Protein AF-A0AAF0LQH4-F1 (afdb_monomer_lite)

Secondary structure (DSSP, 8-state):
------PPP--S-S-----S------PPPP---HHHHHHTTT-EEEEEEEEEEPEEEEETTEEEEEEEEEEEEGGGTEEEEEEEET--HHHHHHHHHHHHHTTTTGGGGSGGGPEEEE-TTS-EEEEEEEEEEE-S-HHHHHHHHHHHH-TT-------------

Structure (mmCIF, N/CA/C/O backbone):
data_AF-A0AAF0LQH4-F1
#
_entry.id   AF-A0AAF0LQH4-F1
#
loop_
_atom_site.group_PDB
_atom_site.id
_atom_site.type_symbol
_atom_site.label_atom_id
_atom_site.label_alt_id
_atom_site.label_comp_id
_atom_site.label_asym_id
_atom_site.label_entity_id
_atom_site.label_seq_id
_atom_site.pdbx_PDB_ins_code
_atom_site.Cartn_x
_atom_site.Cartn_y
_atom_site.Cartn_z
_atom_site.occupancy
_atom_site.B_iso_or_equiv
_atom_site.auth_seq_id
_atom_site.auth_comp_id
_atom_site.auth_asym_id
_atom_site.auth_atom_id
_atom_site.pdbx_PDB_model_num
ATOM 1 N N . MET A 1 1 ? 37.153 11.270 23.216 1.00 34.12 1 MET A N 1
ATOM 2 C CA . MET A 1 1 ? 36.512 10.832 21.959 1.00 34.12 1 MET A CA 1
ATOM 3 C C . MET A 1 1 ? 35.257 10.056 22.322 1.00 34.12 1 MET A C 1
ATOM 5 O O . MET A 1 1 ? 35.359 8.925 22.770 1.00 34.12 1 MET A O 1
ATOM 9 N N . THR A 1 2 ? 34.092 10.689 22.233 1.00 30.06 2 THR A N 1
ATOM 10 C CA . THR A 1 2 ? 32.792 10.097 22.579 1.00 30.06 2 THR A CA 1
ATOM 11 C C . THR A 1 2 ? 31.851 10.341 21.407 1.00 30.06 2 THR A C 1
ATOM 13 O O . THR A 1 2 ? 31.286 11.422 21.251 1.00 30.06 2 THR A O 1
ATOM 16 N N . GLY A 1 3 ? 31.759 9.346 20.524 1.00 28.98 3 GLY A N 1
ATOM 17 C CA . GLY A 1 3 ? 30.859 9.361 19.378 1.00 28.98 3 GLY A CA 1
ATOM 18 C C . GLY A 1 3 ? 29.416 9.255 19.852 1.00 28.98 3 GLY A C 1
ATOM 19 O O . GLY A 1 3 ? 28.968 8.187 20.257 1.00 28.98 3 GLY A O 1
ATOM 20 N N . LYS A 1 4 ? 28.694 10.376 19.821 1.00 25.47 4 LYS A N 1
ATOM 21 C CA . LYS A 1 4 ? 27.242 10.416 19.999 1.00 25.47 4 LYS A CA 1
ATOM 22 C C . LYS A 1 4 ? 26.581 9.792 18.769 1.00 25.47 4 LYS A C 1
ATOM 24 O O . LYS A 1 4 ? 26.411 10.457 17.751 1.00 25.47 4 LYS A O 1
ATOM 29 N N . THR A 1 5 ? 26.193 8.527 18.856 1.00 30.77 5 THR A N 1
ATOM 30 C CA . THR A 1 5 ? 25.211 7.934 17.943 1.00 30.77 5 THR A CA 1
ATOM 31 C C . THR A 1 5 ? 23.825 8.431 18.342 1.00 30.77 5 THR A C 1
ATOM 33 O O . THR A 1 5 ? 23.190 7.881 19.239 1.00 30.77 5 THR A O 1
ATOM 36 N N . ASN A 1 6 ? 23.360 9.498 17.693 1.00 28.53 6 ASN A N 1
ATOM 37 C CA . ASN A 1 6 ? 21.961 9.914 17.758 1.00 28.53 6 ASN A CA 1
ATOM 38 C C . ASN A 1 6 ? 21.126 8.943 16.913 1.00 28.53 6 ASN A C 1
ATOM 40 O O . ASN A 1 6 ? 20.883 9.189 15.734 1.00 28.53 6 ASN A O 1
ATOM 44 N N . ALA A 1 7 ? 20.697 7.833 17.511 1.00 30.98 7 ALA A N 1
ATOM 45 C CA . ALA A 1 7 ? 19.522 7.121 17.031 1.00 30.98 7 ALA A CA 1
ATOM 46 C C . ALA A 1 7 ? 18.296 8.018 17.301 1.00 30.98 7 ALA A C 1
ATOM 48 O O . ALA A 1 7 ? 18.081 8.387 18.460 1.00 30.98 7 ALA A O 1
ATOM 49 N N . PRO A 1 8 ? 17.508 8.428 16.288 1.00 36.06 8 PRO A N 1
ATOM 50 C CA . PRO A 1 8 ? 16.282 9.174 16.534 1.00 36.06 8 PRO A CA 1
ATOM 51 C C . PRO A 1 8 ? 15.284 8.265 17.247 1.00 36.06 8 PRO A C 1
ATOM 53 O O . PRO A 1 8 ? 15.028 7.141 16.815 1.00 36.06 8 PRO A O 1
ATOM 56 N N . GLY A 1 9 ? 14.769 8.754 18.371 1.00 29.66 9 GLY A N 1
ATOM 57 C CA . GLY A 1 9 ? 13.903 8.014 19.270 1.00 29.66 9 GLY A CA 1
ATOM 58 C C . GLY A 1 9 ? 12.631 7.507 18.598 1.00 29.66 9 GLY A C 1
ATOM 59 O O . GLY A 1 9 ? 11.840 8.270 18.049 1.00 29.66 9 GLY A O 1
ATOM 60 N N . ALA A 1 10 ? 12.400 6.208 18.756 1.00 36.16 10 ALA A N 1
ATOM 61 C CA . ALA A 1 10 ? 11.070 5.630 18.783 1.00 36.16 10 ALA A CA 1
ATOM 62 C C . ALA A 1 10 ? 10.348 6.164 20.034 1.00 36.16 10 ALA A C 1
ATOM 64 O O . ALA A 1 10 ? 10.441 5.595 21.120 1.00 36.16 10 ALA A O 1
ATOM 65 N N . GLY A 1 11 ? 9.691 7.316 19.914 1.00 31.17 11 GLY A N 1
ATOM 66 C CA . GLY A 1 11 ? 8.996 7.945 21.030 1.00 31.17 11 GLY A CA 1
ATOM 67 C C . GLY A 1 11 ? 8.100 9.087 20.572 1.00 31.17 11 GLY A C 1
ATOM 68 O O . GLY A 1 11 ? 8.595 10.107 20.121 1.00 31.17 11 GLY A O 1
ATOM 69 N N . GLN A 1 12 ? 6.790 8.893 20.757 1.00 30.89 12 GLN A N 1
ATOM 70 C CA . GLN A 1 12 ? 5.687 9.848 20.563 1.00 30.89 12 GLN A CA 1
ATOM 71 C C . GLN A 1 12 ? 5.287 10.158 19.107 1.00 30.89 12 GLN A C 1
ATOM 73 O O . GLN A 1 12 ? 5.879 10.976 18.421 1.00 30.89 12 GLN A O 1
ATOM 78 N N . GLY A 1 13 ? 4.178 9.538 18.676 1.00 35.94 13 GLY A N 1
ATOM 79 C CA . GLY A 1 13 ? 3.400 9.966 17.509 1.00 35.94 13 GLY A CA 1
ATOM 80 C C . GLY A 1 13 ? 4.047 9.653 16.161 1.00 35.94 13 GLY A C 1
ATOM 81 O O . GLY A 1 13 ? 4.492 10.556 15.467 1.00 35.94 13 GLY A O 1
ATOM 82 N N . SER A 1 14 ? 4.024 8.384 15.739 1.00 43.56 14 SER A N 1
ATOM 83 C CA . SER A 1 14 ? 4.552 7.909 14.442 1.00 43.56 14 SER A CA 1
ATOM 84 C C . S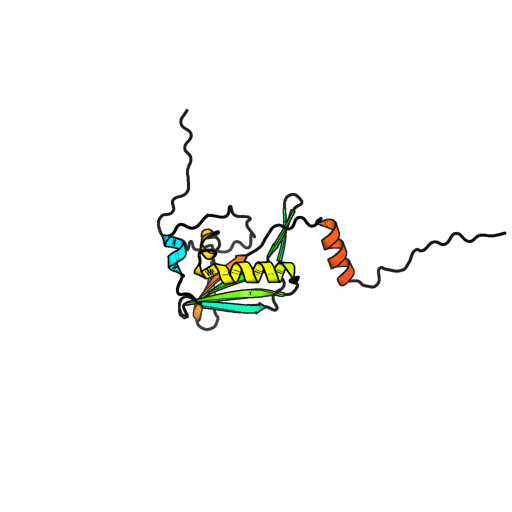ER A 1 14 ? 3.781 8.420 13.202 1.00 43.56 14 SER A C 1
ATOM 86 O O . SER A 1 14 ? 3.724 7.737 12.184 1.00 43.56 14 SER A O 1
ATOM 88 N N . GLU A 1 15 ? 3.092 9.554 13.309 1.00 43.59 15 GLU A N 1
ATOM 89 C CA . GLU A 1 15 ? 2.293 10.191 12.262 1.00 43.59 15 GLU A CA 1
ATOM 90 C C . GLU A 1 15 ? 2.666 11.678 12.221 1.00 43.59 15 GLU A C 1
ATOM 92 O O . GLU A 1 15 ? 1.855 12.560 12.502 1.00 43.59 15 GLU A O 1
ATOM 97 N N . GLY A 1 16 ? 3.938 11.949 11.919 1.00 38.50 16 GLY A N 1
ATOM 98 C CA . GLY A 1 16 ? 4.413 13.295 11.630 1.00 38.50 16 GLY A CA 1
ATOM 99 C C . GLY A 1 16 ? 3.706 13.846 10.392 1.00 38.50 16 GLY A C 1
ATOM 100 O O . GLY A 1 16 ? 3.636 13.202 9.348 1.00 38.50 16 GLY A O 1
ATOM 101 N N . GLU A 1 17 ? 3.134 15.039 10.516 1.00 34.31 17 GLU A N 1
ATOM 102 C CA . GLU A 1 17 ? 2.430 15.730 9.443 1.00 34.31 17 GLU A CA 1
ATOM 103 C C . GLU A 1 17 ? 3.426 16.187 8.361 1.00 34.31 17 GLU A C 1
ATOM 105 O O . GLU A 1 17 ? 3.974 17.288 8.414 1.00 34.31 17 GLU A O 1
ATOM 110 N N . THR A 1 18 ? 3.683 15.355 7.348 1.00 41.38 18 THR A N 1
ATOM 111 C CA . THR A 1 18 ? 4.542 15.750 6.222 1.00 41.38 18 THR A CA 1
ATOM 112 C C . THR A 1 18 ? 3.763 16.679 5.284 1.00 41.38 18 THR A C 1
ATOM 114 O O . THR A 1 18 ? 3.069 16.253 4.351 1.00 41.38 18 THR A O 1
ATOM 117 N N . ARG A 1 19 ? 3.848 17.991 5.540 1.00 32.28 19 ARG A N 1
ATOM 118 C CA . ARG A 1 19 ? 3.407 19.029 4.598 1.00 32.28 19 ARG A CA 1
ATOM 119 C C . ARG A 1 19 ? 4.296 18.998 3.347 1.00 32.28 19 ARG A C 1
ATOM 121 O O . ARG A 1 19 ? 5.484 19.295 3.403 1.00 32.28 19 ARG A O 1
ATOM 128 N N . GLY A 1 20 ? 3.692 18.661 2.209 1.00 35.50 20 GLY A N 1
ATOM 129 C CA . GLY A 1 20 ? 4.062 19.224 0.905 1.00 35.50 20 GLY A CA 1
ATOM 130 C C . GLY A 1 20 ? 5.400 18.842 0.259 1.00 35.50 20 GLY A C 1
ATOM 131 O O . GLY A 1 20 ? 5.854 19.602 -0.586 1.00 35.50 20 GLY A O 1
ATOM 132 N N . ARG A 1 21 ? 6.034 17.705 0.569 1.00 36.41 21 ARG A N 1
ATOM 133 C CA . ARG A 1 21 ? 7.216 17.251 -0.196 1.00 36.41 21 ARG A CA 1
ATOM 134 C C . ARG A 1 21 ? 6.882 16.061 -1.091 1.00 36.41 21 ARG A C 1
ATOM 136 O O . ARG A 1 21 ? 6.849 14.928 -0.628 1.00 36.41 21 ARG A O 1
ATOM 143 N N . LEU A 1 22 ? 6.680 16.330 -2.381 1.00 37.75 22 LEU A N 1
ATOM 144 C CA . LEU A 1 22 ? 6.678 15.346 -3.477 1.00 37.75 22 LEU A CA 1
ATOM 145 C C . LEU A 1 22 ? 8.115 14.879 -3.792 1.00 37.75 22 LEU A C 1
ATOM 147 O O . LEU A 1 22 ? 8.545 14.880 -4.936 1.00 37.75 22 LEU A O 1
ATOM 151 N N . GLY A 1 23 ? 8.897 14.556 -2.762 1.00 41.56 23 GLY A N 1
ATOM 152 C CA . GLY A 1 23 ? 10.219 13.969 -2.933 1.00 41.56 23 GLY A CA 1
ATOM 153 C C . GLY A 1 23 ? 10.122 12.491 -2.614 1.00 41.56 23 GLY A C 1
ATOM 154 O O . GLY A 1 23 ? 10.026 12.141 -1.436 1.00 41.56 23 GLY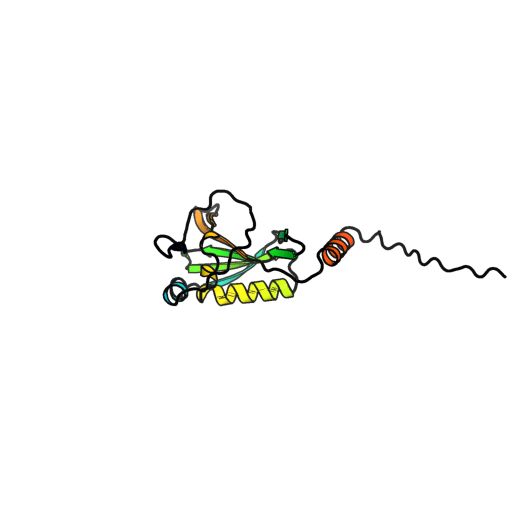 A O 1
ATOM 155 N N . ASN A 1 24 ? 10.142 11.633 -3.633 1.00 48.28 24 ASN A N 1
ATOM 156 C CA . ASN A 1 24 ? 10.300 10.195 -3.439 1.00 48.28 24 ASN A CA 1
ATOM 157 C C . ASN A 1 24 ? 11.628 9.983 -2.703 1.00 48.28 24 ASN A C 1
ATOM 159 O O . ASN A 1 24 ? 12.697 10.227 -3.249 1.00 48.28 24 ASN A O 1
ATOM 163 N N . ARG A 1 25 ? 11.593 9.669 -1.409 1.00 53.47 25 ARG A N 1
ATOM 164 C CA . ARG A 1 25 ? 12.805 9.531 -0.597 1.00 53.47 25 ARG A CA 1
ATOM 165 C C . ARG A 1 25 ? 13.100 8.049 -0.444 1.00 53.47 25 ARG A C 1
ATOM 167 O O . ARG A 1 25 ? 12.248 7.308 0.038 1.00 53.47 25 ARG A O 1
ATOM 174 N N . VAL A 1 26 ? 14.304 7.629 -0.823 1.00 53.91 26 VAL A N 1
ATOM 175 C CA . VAL A 1 26 ? 14.845 6.334 -0.399 1.00 53.91 26 VAL A CA 1
ATOM 176 C C . VAL A 1 26 ? 15.141 6.470 1.087 1.00 53.91 26 VAL A C 1
ATOM 178 O O . VAL A 1 26 ? 16.038 7.213 1.482 1.00 53.91 26 VAL A O 1
ATOM 181 N N . VAL A 1 27 ? 14.305 5.862 1.922 1.00 57.88 27 VAL A N 1
ATOM 182 C CA . VAL A 1 27 ? 14.460 5.895 3.379 1.00 57.88 27 VAL A CA 1
ATOM 183 C C . VAL A 1 27 ? 15.026 4.554 3.825 1.00 57.88 27 VAL A C 1
ATOM 185 O O . VAL A 1 27 ? 14.605 3.508 3.328 1.00 57.88 27 VAL A O 1
ATOM 188 N N . ALA A 1 28 ? 15.975 4.588 4.762 1.00 60.38 28 ALA A N 1
ATOM 189 C CA . ALA A 1 28 ? 16.454 3.389 5.435 1.00 60.38 28 ALA A CA 1
ATOM 190 C C . ALA A 1 28 ? 15.254 2.619 6.003 1.00 60.38 28 ALA A C 1
ATOM 192 O O . ALA A 1 28 ? 14.446 3.174 6.750 1.00 60.38 28 ALA A O 1
ATOM 193 N N . GLN A 1 29 ? 15.108 1.358 5.601 1.00 68.69 29 GLN A N 1
ATOM 194 C CA . GLN A 1 29 ? 13.987 0.542 6.048 1.00 68.69 29 GLN A CA 1
ATOM 195 C C . GLN A 1 29 ? 14.186 0.179 7.515 1.00 68.69 29 GLN A C 1
ATOM 197 O O . GLN A 1 29 ? 15.200 -0.404 7.893 1.00 68.69 29 GLN A O 1
ATOM 202 N N . PHE A 1 30 ? 13.203 0.521 8.337 1.00 77.19 30 PHE A N 1
ATOM 203 C CA . PHE A 1 30 ? 13.190 0.155 9.742 1.00 77.19 30 PHE A CA 1
ATOM 204 C C . PHE A 1 30 ? 12.648 -1.269 9.925 1.00 77.19 30 PHE A C 1
ATOM 206 O O . PHE A 1 30 ? 11.703 -1.674 9.244 1.00 77.19 30 PHE A O 1
ATOM 213 N N . THR A 1 31 ? 13.221 -2.025 10.863 1.00 83.94 31 THR A N 1
ATOM 214 C CA . THR A 1 31 ? 12.679 -3.325 11.283 1.00 83.94 31 THR A CA 1
ATOM 215 C C . THR A 1 31 ? 11.667 -3.100 12.406 1.00 83.94 31 THR A C 1
ATOM 217 O O . THR A 1 31 ? 12.082 -2.705 13.494 1.00 83.94 31 THR A O 1
ATOM 220 N N . PRO A 1 32 ? 10.366 -3.379 12.197 1.00 83.38 32 PRO A N 1
ATOM 221 C CA . PRO A 1 32 ? 9.348 -3.149 13.217 1.00 83.38 32 PRO A CA 1
ATOM 222 C C . PRO A 1 32 ? 9.601 -3.980 14.480 1.00 83.38 32 PRO A C 1
ATOM 224 O O . PRO A 1 32 ? 9.958 -5.160 14.404 1.00 83.38 32 PRO A O 1
ATOM 227 N N . THR A 1 33 ? 9.343 -3.392 15.642 1.00 87.06 33 THR A N 1
ATOM 228 C CA . THR A 1 33 ? 9.252 -4.089 16.931 1.00 87.06 33 THR A CA 1
ATOM 229 C C . THR A 1 33 ? 7.998 -4.971 16.997 1.00 87.06 33 THR A C 1
ATOM 231 O O . THR A 1 33 ? 7.049 -4.798 16.227 1.00 87.06 33 THR A O 1
ATOM 234 N N . ASP A 1 34 ? 7.942 -5.908 17.950 1.00 85.69 34 ASP A N 1
ATOM 235 C CA . ASP A 1 34 ? 6.744 -6.737 18.170 1.00 85.69 34 ASP A CA 1
ATOM 236 C C . ASP A 1 34 ? 5.487 -5.914 18.470 1.00 85.69 34 ASP A C 1
ATOM 238 O O . ASP A 1 34 ? 4.391 -6.263 18.028 1.00 85.69 34 ASP A O 1
ATOM 242 N N . ALA A 1 35 ? 5.634 -4.806 19.198 1.00 84.31 35 ALA A N 1
ATOM 243 C CA . ALA A 1 35 ? 4.524 -3.912 19.502 1.00 84.31 35 ALA A CA 1
ATOM 244 C C . ALA A 1 35 ? 3.977 -3.240 18.230 1.00 84.31 35 ALA A C 1
ATOM 246 O O . ALA A 1 35 ? 2.764 -3.190 18.026 1.00 84.31 35 ALA A O 1
ATOM 247 N N . GLU A 1 36 ? 4.853 -2.783 17.333 1.00 84.31 36 GLU A N 1
ATOM 248 C CA . GLU A 1 36 ? 4.445 -2.166 16.065 1.00 84.31 36 GLU A CA 1
ATOM 249 C C . GLU A 1 36 ? 3.791 -3.175 15.119 1.00 84.31 36 GLU A C 1
ATOM 251 O O . GLU A 1 36 ? 2.784 -2.858 14.482 1.00 84.31 36 GLU A O 1
ATOM 256 N N . ARG A 1 37 ? 4.275 -4.422 15.081 1.00 85.44 37 ARG A N 1
ATOM 257 C CA . ARG A 1 37 ? 3.612 -5.488 14.312 1.00 85.44 37 ARG A CA 1
ATOM 258 C C . ARG A 1 37 ? 2.161 -5.707 14.739 1.00 85.44 37 ARG A C 1
ATOM 260 O O . ARG A 1 37 ? 1.328 -6.021 13.901 1.00 85.44 37 ARG A O 1
ATOM 267 N N . ARG A 1 38 ? 1.835 -5.508 16.020 1.00 87.75 38 ARG A N 1
ATOM 268 C CA . ARG A 1 38 ? 0.476 -5.713 16.549 1.00 87.75 38 ARG A CA 1
ATOM 269 C C . ARG A 1 38 ? -0.466 -4.531 16.319 1.00 87.75 38 ARG A C 1
ATOM 271 O O . ARG A 1 38 ? -1.674 -4.741 16.298 1.00 87.75 38 ARG A O 1
ATOM 278 N N . LYS A 1 39 ? 0.052 -3.309 16.127 1.00 90.50 39 LYS A N 1
ATOM 279 C CA . LYS A 1 39 ? -0.746 -2.062 16.113 1.00 90.50 39 LYS A CA 1
ATOM 280 C C . LYS A 1 39 ? -1.920 -2.083 15.128 1.00 90.50 39 LYS A C 1
ATOM 282 O O . LYS A 1 39 ? -2.969 -1.527 15.433 1.00 90.50 39 LYS A O 1
ATOM 287 N N . TYR A 1 40 ? -1.725 -2.691 13.959 1.00 93.94 40 TYR A N 1
ATOM 288 C CA . TYR A 1 40 ? -2.726 -2.782 12.890 1.00 93.94 40 TYR A CA 1
ATOM 289 C C . TYR A 1 40 ? -2.952 -4.229 12.439 1.00 93.94 40 TYR A C 1
ATOM 291 O O . TYR A 1 40 ? -3.317 -4.469 11.291 1.00 93.94 40 TYR A O 1
ATOM 299 N N . ALA A 1 41 ? -2.714 -5.198 13.326 1.00 93.62 41 ALA A N 1
ATOM 300 C CA . ALA A 1 41 ? -2.884 -6.614 13.009 1.00 93.62 41 ALA A CA 1
ATOM 301 C C . ALA A 1 41 ? -4.349 -6.988 12.717 1.00 93.62 41 ALA A C 1
ATOM 303 O O . ALA A 1 41 ? -4.602 -7.978 12.040 1.00 93.62 41 ALA A O 1
ATOM 304 N N . ASP A 1 42 ? -5.304 -6.189 13.201 1.00 96.00 42 ASP A N 1
ATOM 305 C CA . ASP A 1 42 ? -6.740 -6.345 12.964 1.00 96.00 42 ASP A CA 1
ATOM 306 C C . ASP A 1 42 ? -7.243 -5.617 11.704 1.00 96.00 42 ASP A C 1
ATOM 308 O O . ASP A 1 42 ? -8.441 -5.646 11.421 1.00 96.00 42 ASP A O 1
ATOM 312 N N . TYR A 1 43 ? -6.363 -4.951 10.947 1.00 97.62 43 TYR A N 1
ATOM 313 C CA . TYR A 1 43 ? -6.757 -4.277 9.712 1.00 97.62 43 TYR A CA 1
ATOM 314 C C . TYR A 1 43 ? -6.904 -5.282 8.565 1.00 97.62 43 TYR A C 1
ATOM 316 O O . TYR A 1 43 ? -6.043 -6.139 8.358 1.00 97.62 43 TYR A O 1
ATOM 324 N N . SER A 1 44 ? -7.953 -5.123 7.758 1.00 97.81 44 SER A N 1
ATOM 325 C CA . SER A 1 44 ? -8.108 -5.855 6.499 1.00 97.81 44 SER A CA 1
ATOM 326 C C . SER A 1 44 ? -7.263 -5.234 5.382 1.00 97.81 44 SER A C 1
ATOM 328 O O . SER A 1 44 ? -6.838 -4.077 5.465 1.00 97.81 44 SER A O 1
ATOM 330 N N . VAL A 1 45 ? -7.020 -6.000 4.315 1.00 98.31 45 VAL A N 1
ATOM 331 C CA . VAL A 1 45 ? -6.307 -5.533 3.119 1.00 98.31 45 VAL A CA 1
ATOM 332 C C . VAL A 1 45 ? -7.209 -5.682 1.902 1.00 98.31 45 VAL A C 1
ATOM 334 O O . VAL A 1 45 ? -7.737 -6.759 1.644 1.00 98.31 45 VAL A O 1
ATOM 337 N N . GLU A 1 46 ? -7.346 -4.608 1.134 1.00 98.44 46 GLU A N 1
ATOM 338 C CA . GLU A 1 46 ? -8.046 -4.587 -0.146 1.00 98.44 46 GLU A CA 1
ATOM 339 C C . GLU A 1 46 ? -7.076 -4.227 -1.265 1.00 98.44 46 GLU A C 1
ATOM 341 O O . GLU A 1 46 ? -6.385 -3.209 -1.192 1.00 98.44 46 GLU A O 1
ATOM 346 N N . PHE A 1 47 ? -7.068 -5.017 -2.335 1.00 97.94 47 PHE A N 1
ATOM 347 C CA . PHE A 1 47 ? -6.297 -4.714 -3.536 1.00 97.94 47 PHE A CA 1
ATOM 348 C C . PHE A 1 47 ? -7.176 -4.018 -4.567 1.00 97.94 47 PHE A C 1
ATOM 350 O O . PHE A 1 47 ? -8.294 -4.450 -4.844 1.00 97.94 47 PHE A O 1
ATOM 357 N N . ARG A 1 48 ? -6.668 -2.929 -5.144 1.00 98.00 48 ARG A N 1
ATOM 358 C CA . ARG A 1 48 ? -7.351 -2.167 -6.193 1.00 98.00 48 ARG A CA 1
ATOM 359 C C . ARG A 1 48 ? -6.377 -1.824 -7.313 1.00 98.00 48 ARG A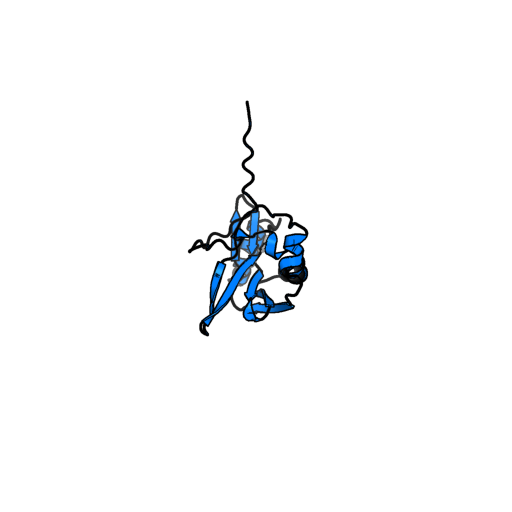 C 1
ATOM 361 O O . ARG A 1 48 ? -5.176 -1.708 -7.089 1.00 98.00 48 ARG A O 1
ATOM 368 N N . GLN A 1 49 ? -6.899 -1.627 -8.515 1.00 95.88 49 GLN A N 1
ATOM 369 C CA . GLN A 1 49 ? -6.141 -1.010 -9.602 1.00 95.88 49 GLN A CA 1
ATOM 370 C C . GLN A 1 49 ? -6.403 0.500 -9.613 1.00 95.88 49 GLN A C 1
ATOM 372 O O . GLN A 1 49 ? -7.450 0.962 -9.154 1.00 95.88 49 GLN A O 1
ATOM 377 N N . SER A 1 50 ? -5.429 1.278 -10.074 1.00 94.56 50 SER A N 1
ATOM 378 C CA . SER A 1 50 ? -5.506 2.734 -10.186 1.00 94.56 50 SER A CA 1
ATOM 379 C C . SER A 1 50 ? -5.131 3.152 -11.600 1.00 94.56 50 SER A C 1
ATOM 381 O O . SER A 1 50 ? -4.127 2.687 -12.123 1.00 94.56 50 SER A O 1
ATOM 383 N N . GLU A 1 51 ? -5.875 4.093 -12.176 1.00 92.75 51 GLU A N 1
ATOM 384 C CA . GLU A 1 51 ? -5.546 4.680 -13.487 1.00 92.75 51 GLU A CA 1
ATOM 385 C C . GLU A 1 51 ? -4.331 5.614 -13.424 1.00 92.75 51 GLU A C 1
ATOM 387 O O . GLU A 1 51 ? -3.646 5.831 -14.419 1.00 92.75 51 GLU A O 1
ATOM 392 N N . GLN A 1 52 ? -4.034 6.155 -12.238 1.00 91.12 52 GLN A N 1
ATOM 393 C CA . GLN A 1 52 ? -2.787 6.874 -11.990 1.00 91.12 52 GLN A CA 1
ATOM 394 C C . GLN A 1 52 ? -1.583 6.011 -12.399 1.00 91.12 52 GLN A C 1
ATOM 396 O O . GLN A 1 52 ? -1.417 4.905 -11.879 1.00 91.12 52 GLN A O 1
ATOM 401 N N . ARG A 1 53 ? -0.741 6.555 -13.284 1.00 88.81 53 ARG A N 1
ATOM 402 C CA . ARG A 1 53 ? 0.507 5.924 -13.723 1.00 88.81 53 ARG A CA 1
ATOM 403 C C . ARG A 1 53 ? 1.506 5.807 -12.574 1.00 88.81 53 ARG A C 1
ATOM 405 O O . ARG A 1 53 ? 1.527 6.652 -11.674 1.00 88.81 53 ARG A O 1
ATOM 412 N N . MET A 1 54 ? 2.296 4.737 -12.600 1.00 89.38 54 MET A N 1
ATOM 413 C CA . MET A 1 54 ? 3.427 4.579 -11.690 1.00 89.38 54 MET A CA 1
ATOM 414 C C . MET A 1 54 ? 4.482 5.657 -11.934 1.00 89.38 54 MET A C 1
ATOM 416 O O . MET A 1 54 ? 4.586 6.193 -13.035 1.00 89.38 54 MET A O 1
ATOM 420 N N . ASP A 1 55 ? 5.248 5.953 -10.890 1.00 85.31 55 ASP A N 1
ATOM 421 C CA . ASP A 1 55 ? 6.351 6.905 -10.943 1.00 85.31 55 ASP A CA 1
ATOM 422 C C . ASP A 1 55 ? 7.688 6.158 -11.020 1.00 85.31 55 ASP A C 1
ATOM 424 O O . ASP A 1 55 ? 7.836 5.073 -10.436 1.00 85.31 55 ASP A O 1
ATOM 428 N N . LEU A 1 56 ? 8.642 6.750 -11.730 1.00 84.69 56 LEU A N 1
ATOM 429 C CA . LEU A 1 56 ? 10.005 6.258 -11.895 1.00 84.69 56 LEU A CA 1
ATOM 430 C C . LEU A 1 56 ? 10.966 7.364 -11.459 1.00 84.69 56 LEU A C 1
ATOM 432 O O . LEU A 1 56 ? 10.820 8.514 -11.860 1.00 84.69 56 LEU A O 1
ATOM 436 N N . ASP A 1 57 ? 11.956 7.019 -10.645 1.00 82.50 57 ASP A N 1
ATOM 437 C CA . ASP A 1 57 ? 13.020 7.942 -10.243 1.00 82.50 57 ASP A CA 1
ATOM 438 C C . ASP A 1 57 ? 14.376 7.307 -10.568 1.00 82.50 57 ASP A C 1
ATOM 440 O O . ASP A 1 57 ? 14.534 6.095 -10.440 1.00 82.50 57 ASP A O 1
ATOM 444 N N . VAL A 1 58 ? 15.355 8.104 -10.992 1.00 79.38 58 VAL A N 1
ATOM 445 C CA . VAL A 1 58 ? 16.711 7.627 -11.296 1.00 79.38 58 VAL A CA 1
ATOM 446 C C . VAL A 1 58 ? 17.683 8.331 -10.368 1.00 79.38 58 VAL A C 1
ATOM 448 O O . VAL A 1 58 ? 17.790 9.558 -10.374 1.00 79.38 58 VAL A O 1
ATOM 451 N N . ARG A 1 59 ? 18.412 7.560 -9.561 1.00 75.38 59 ARG A N 1
ATOM 452 C CA . ARG A 1 59 ? 19.385 8.095 -8.602 1.00 75.38 59 ARG A CA 1
ATOM 453 C C . ARG A 1 59 ? 20.662 7.298 -8.646 1.00 75.38 59 ARG A C 1
ATOM 455 O O . ARG A 1 59 ? 20.624 6.089 -8.477 1.00 75.38 59 ARG A O 1
ATOM 462 N N . GLU A 1 60 ? 21.781 7.988 -8.841 1.00 78.19 60 GLU A N 1
ATOM 463 C CA . GLU A 1 60 ? 23.114 7.368 -8.804 1.00 78.19 60 GLU A CA 1
ATOM 464 C C . GLU A 1 60 ? 23.238 6.161 -9.761 1.00 78.19 60 GLU A C 1
ATOM 466 O O . GLU A 1 60 ? 23.915 5.186 -9.464 1.00 78.19 60 GLU A O 1
ATOM 471 N N . GLY A 1 61 ? 22.556 6.214 -10.914 1.00 72.19 61 GLY A N 1
ATOM 472 C CA . GLY A 1 61 ? 22.540 5.123 -11.899 1.00 72.19 61 GLY A CA 1
ATOM 473 C C . GLY A 1 61 ? 21.588 3.966 -11.572 1.00 72.19 61 GLY A C 1
ATOM 474 O O . GLY A 1 61 ? 21.528 3.011 -12.335 1.00 72.19 61 GLY A O 1
ATOM 475 N N . LEU A 1 62 ? 20.821 4.054 -10.485 1.00 74.69 62 LEU A N 1
ATOM 476 C CA . LEU A 1 62 ? 19.793 3.084 -10.111 1.00 74.69 62 LEU A CA 1
ATOM 477 C C . LEU A 1 62 ? 18.409 3.586 -10.514 1.00 74.69 62 LEU A C 1
ATOM 479 O O . LEU A 1 62 ? 18.083 4.757 -10.299 1.00 74.69 62 LEU A O 1
ATOM 483 N N . VAL A 1 63 ? 17.570 2.690 -11.032 1.00 81.06 63 VAL A N 1
ATOM 484 C CA . VAL A 1 63 ? 16.157 2.982 -11.294 1.00 81.06 63 VAL A CA 1
ATOM 485 C C . VAL A 1 63 ? 15.320 2.564 -10.090 1.00 81.06 63 VAL A C 1
ATOM 487 O O . VAL A 1 63 ? 15.383 1.433 -9.610 1.00 81.06 63 VAL A O 1
ATOM 490 N N . LEU A 1 64 ? 14.496 3.484 -9.610 1.00 85.44 64 LEU A N 1
ATOM 491 C CA . LEU A 1 64 ? 13.510 3.262 -8.569 1.00 85.44 64 LEU A CA 1
ATOM 492 C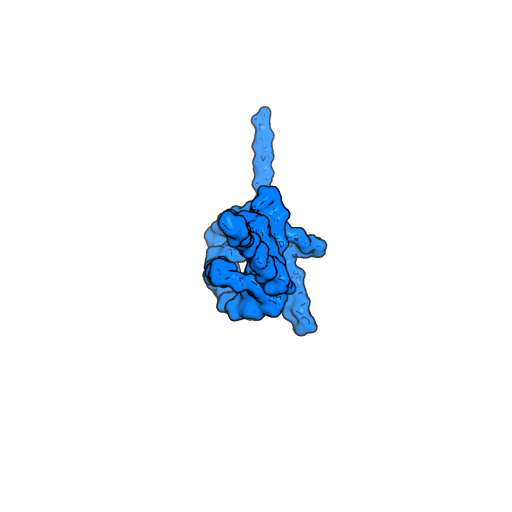 C . LEU A 1 64 ? 12.123 3.246 -9.179 1.00 85.44 64 LEU A C 1
ATOM 494 O O . LEU A 1 64 ? 11.708 4.198 -9.837 1.00 85.44 64 LEU A O 1
ATOM 498 N N . ARG A 1 65 ? 11.385 2.177 -8.904 1.00 88.88 65 ARG A N 1
ATOM 499 C CA . ARG A 1 65 ? 10.013 1.999 -9.375 1.00 88.88 65 ARG A CA 1
ATOM 500 C C . ARG A 1 65 ? 9.059 2.157 -8.217 1.00 88.88 65 ARG A C 1
ATOM 502 O O . ARG A 1 65 ? 9.254 1.511 -7.190 1.00 88.88 65 ARG A O 1
ATOM 509 N N . PHE A 1 66 ? 8.001 2.945 -8.384 1.00 92.12 66 PHE A N 1
ATOM 510 C CA . PHE A 1 66 ? 6.961 3.131 -7.369 1.00 92.12 66 PHE A CA 1
ATOM 511 C C . PHE A 1 66 ? 5.607 2.601 -7.853 1.00 92.12 66 PHE A C 1
ATOM 513 O O . PHE A 1 66 ? 4.683 3.387 -8.065 1.00 92.12 66 PHE A O 1
ATOM 520 N N . PRO A 1 67 ? 5.431 1.277 -8.014 1.00 94.38 67 PRO A N 1
ATOM 521 C CA . PRO A 1 67 ? 4.196 0.722 -8.568 1.00 94.38 67 PRO A CA 1
ATOM 522 C C . PRO A 1 67 ? 3.028 0.704 -7.580 1.00 94.38 67 PRO A C 1
ATOM 524 O O . PRO A 1 67 ? 1.897 0.404 -7.959 1.00 94.38 67 PRO A O 1
ATOM 527 N N . THR A 1 68 ? 3.288 0.966 -6.297 1.00 95.69 68 THR A N 1
ATOM 528 C CA . THR A 1 68 ? 2.318 0.733 -5.228 1.00 95.69 68 THR A CA 1
ATOM 529 C C . THR A 1 68 ? 1.979 2.020 -4.497 1.00 95.69 68 THR A C 1
ATOM 531 O O . THR A 1 68 ? 2.855 2.727 -4.000 1.00 95.69 68 THR A O 1
ATOM 534 N N . LYS A 1 69 ? 0.684 2.271 -4.318 1.00 95.94 69 LYS A N 1
ATOM 535 C CA . LYS A 1 69 ? 0.170 3.310 -3.421 1.00 95.94 69 LYS A CA 1
ATOM 536 C C . LYS A 1 69 ? -0.681 2.654 -2.349 1.00 95.94 69 LYS A C 1
ATOM 538 O O . LYS A 1 69 ? -1.665 1.993 -2.654 1.00 95.94 69 LYS A O 1
ATOM 543 N N . VAL A 1 70 ? -0.340 2.861 -1.087 1.00 97.19 70 VAL A N 1
ATOM 544 C CA . VAL A 1 70 ? -1.080 2.311 0.051 1.00 97.19 70 VAL A CA 1
ATOM 545 C C . VAL A 1 70 ? -1.871 3.427 0.707 1.00 97.19 70 VAL A C 1
ATOM 547 O O . VAL A 1 70 ? -1.328 4.494 0.994 1.00 97.19 70 VAL A O 1
ATOM 550 N N . ARG A 1 71 ? -3.153 3.182 0.974 1.00 96.94 71 ARG A N 1
ATOM 551 C CA . ARG A 1 71 ? -3.980 4.009 1.850 1.00 96.94 71 ARG A CA 1
ATOM 552 C C . ARG A 1 71 ? -4.340 3.229 3.100 1.00 96.94 71 ARG A C 1
ATOM 554 O O . ARG A 1 71 ? -4.860 2.130 3.002 1.00 96.94 71 ARG A O 1
ATOM 561 N N . ARG A 1 72 ? -4.139 3.821 4.268 1.00 96.75 72 ARG A N 1
ATOM 562 C CA . ARG A 1 72 ? -4.704 3.342 5.527 1.00 96.75 72 ARG A CA 1
ATOM 563 C C . ARG A 1 72 ? -5.938 4.170 5.852 1.00 96.75 72 ARG A C 1
ATOM 565 O O . ARG A 1 72 ? -5.848 5.397 5.939 1.00 96.75 72 ARG A O 1
ATOM 572 N N . VAL A 1 73 ? -7.068 3.505 6.049 1.00 96.81 73 VAL A N 1
ATOM 573 C CA . VAL A 1 73 ? -8.363 4.118 6.351 1.00 96.81 73 VAL A CA 1
ATOM 574 C C . VAL A 1 73 ? -8.770 3.711 7.770 1.00 96.81 73 VAL A C 1
ATOM 576 O O . VAL A 1 73 ? -9.260 2.600 7.968 1.00 96.81 73 VAL A O 1
ATOM 579 N N . PRO A 1 74 ? -8.555 4.572 8.786 1.00 96.06 74 PRO A N 1
ATOM 580 C CA . PRO A 1 74 ? -8.801 4.196 10.178 1.00 96.06 74 PRO A CA 1
ATOM 581 C C . PRO A 1 74 ? -10.265 3.865 10.474 1.00 96.06 74 PRO A C 1
ATOM 583 O O . PRO A 1 74 ? -10.539 2.965 11.258 1.00 96.06 74 PRO A O 1
ATOM 586 N N . SER A 1 75 ? -11.205 4.564 9.826 1.00 95.19 75 SER A N 1
ATOM 587 C CA . SER A 1 75 ? -12.643 4.407 10.080 1.00 95.19 75 SER A CA 1
ATOM 588 C C . SER A 1 75 ? -13.173 3.016 9.727 1.00 95.19 75 SER A C 1
ATOM 590 O O . SER A 1 75 ? -14.150 2.575 10.314 1.00 95.19 75 SER A O 1
ATOM 592 N N . THR A 1 76 ? -12.548 2.344 8.758 1.00 96.12 76 THR A N 1
ATOM 593 C CA . THR A 1 76 ? -12.935 0.998 8.303 1.00 96.12 76 THR A CA 1
ATOM 594 C C . THR A 1 76 ? -11.911 -0.063 8.692 1.00 96.12 76 THR A C 1
ATOM 596 O O . THR A 1 76 ? -12.100 -1.228 8.363 1.00 96.12 76 THR A O 1
ATOM 599 N N . LYS A 1 77 ? -10.824 0.329 9.376 1.00 97.44 77 LYS A N 1
ATOM 600 C CA . LYS A 1 77 ? -9.666 -0.528 9.666 1.00 97.44 77 LYS A CA 1
ATOM 601 C C . LYS A 1 77 ? -9.160 -1.262 8.418 1.00 97.44 77 LYS A C 1
ATOM 603 O O . LYS A 1 77 ? -8.994 -2.475 8.416 1.00 97.44 77 LYS A O 1
ATOM 608 N N . THR A 1 78 ? -8.926 -0.519 7.337 1.00 97.94 78 THR A N 1
ATOM 609 C CA . THR A 1 78 ? -8.546 -1.108 6.042 1.00 97.94 78 THR A CA 1
ATOM 610 C C . THR A 1 78 ? -7.256 -0.504 5.511 1.00 97.94 78 THR A C 1
ATOM 612 O O . THR A 1 78 ? -7.073 0.718 5.526 1.00 97.94 78 THR A O 1
ATOM 615 N N . PHE A 1 79 ? -6.380 -1.353 4.985 1.00 98.31 79 PHE A N 1
ATOM 616 C CA . PHE A 1 79 ? -5.340 -0.967 4.042 1.00 98.31 79 PHE A CA 1
ATOM 617 C C . PHE A 1 79 ? -5.843 -1.183 2.618 1.00 98.31 79 PHE A C 1
ATOM 619 O O . PHE A 1 79 ? -6.090 -2.310 2.208 1.00 98.31 79 PHE A O 1
ATOM 626 N N . ILE A 1 80 ? -5.967 -0.111 1.845 1.00 98.00 80 ILE A N 1
ATOM 627 C CA . ILE A 1 80 ? -6.260 -0.182 0.417 1.00 98.00 80 ILE A CA 1
ATOM 628 C C . ILE A 1 80 ? -4.939 -0.061 -0.335 1.00 98.00 80 ILE A C 1
ATOM 630 O O . ILE A 1 80 ? -4.282 0.982 -0.296 1.00 98.00 80 ILE A O 1
ATOM 634 N N . VAL A 1 81 ? -4.547 -1.130 -1.009 1.00 98.12 81 VAL A N 1
ATOM 635 C CA . VAL A 1 81 ? -3.294 -1.250 -1.746 1.00 98.12 81 VAL A CA 1
ATOM 636 C C . VAL A 1 81 ? -3.609 -1.130 -3.228 1.00 98.12 81 VAL A C 1
ATOM 638 O O . VAL A 1 81 ? -4.267 -1.984 -3.816 1.00 98.12 81 VAL A O 1
ATOM 641 N N . TYR A 1 82 ? -3.159 -0.036 -3.826 1.00 98.06 82 TYR A N 1
ATOM 642 C CA . TYR A 1 82 ? -3.344 0.242 -5.238 1.00 98.06 82 TYR A CA 1
ATOM 643 C C . TYR A 1 82 ? -2.123 -0.211 -6.031 1.00 98.06 82 TYR A C 1
ATOM 645 O O . TYR A 1 82 ? -1.012 0.237 -5.738 1.00 98.06 82 TYR A O 1
ATOM 653 N N . LEU A 1 83 ? -2.360 -1.021 -7.061 1.00 97.19 83 LEU A N 1
ATOM 654 C CA . LEU A 1 83 ? -1.439 -1.203 -8.178 1.00 97.19 83 LEU A CA 1
ATOM 655 C C . LEU A 1 83 ? -1.637 -0.046 -9.164 1.00 97.19 83 LEU A C 1
ATOM 657 O O . LEU A 1 83 ? -2.765 0.205 -9.601 1.00 97.19 83 LEU A O 1
ATOM 661 N N . LEU A 1 84 ? -0.567 0.681 -9.468 1.00 95.00 84 LEU A N 1
ATOM 662 C CA . LEU A 1 84 ? -0.592 1.806 -10.402 1.00 95.00 84 LEU A CA 1
ATOM 663 C C . LEU A 1 84 ? -0.525 1.331 -11.862 1.00 95.00 84 LEU A C 1
ATOM 665 O O . LEU A 1 84 ? -0.018 0.248 -12.157 1.00 95.00 84 LEU A O 1
ATOM 669 N N . ALA A 1 85 ? -1.057 2.139 -12.777 1.00 91.88 85 ALA A N 1
ATOM 670 C CA . ALA A 1 85 ? -1.051 1.831 -14.203 1.00 91.88 85 ALA A CA 1
ATOM 671 C C . ALA A 1 85 ? 0.384 1.800 -14.759 1.00 91.88 85 ALA A C 1
ATOM 673 O O . ALA A 1 85 ? 1.239 2.581 -14.335 1.00 91.88 85 ALA A O 1
ATOM 674 N N . GLY A 1 86 ? 0.634 0.901 -15.716 1.00 88.19 86 GLY A N 1
ATOM 675 C CA . GLY A 1 86 ? 1.969 0.647 -16.275 1.00 88.19 86 GLY A CA 1
ATOM 676 C C . GLY A 1 86 ? 2.796 -0.387 -15.501 1.00 88.19 86 GLY A C 1
ATOM 677 O O . GLY A 1 86 ? 3.902 -0.709 -15.920 1.00 88.19 86 GLY A O 1
ATOM 678 N N . ALA A 1 87 ? 2.268 -0.931 -14.401 1.00 88.94 87 ALA A N 1
ATOM 679 C CA . ALA A 1 87 ? 2.946 -1.959 -13.624 1.00 88.94 87 ALA A CA 1
ATOM 680 C C . ALA A 1 87 ? 3.140 -3.265 -14.416 1.00 88.94 87 ALA A C 1
ATOM 682 O O . ALA A 1 87 ? 2.195 -3.813 -14.989 1.00 88.94 87 ALA A O 1
ATOM 683 N N . SER A 1 88 ? 4.365 -3.782 -14.372 1.00 90.81 88 SER A N 1
ATOM 684 C CA . SER A 1 88 ? 4.739 -5.110 -14.857 1.00 90.81 88 SER A CA 1
ATOM 685 C C . SER A 1 88 ? 4.246 -6.229 -13.925 1.00 90.81 88 SER A C 1
ATOM 687 O O . SER A 1 88 ? 3.689 -5.987 -12.848 1.00 90.81 88 SER A O 1
ATOM 689 N N . ASP A 1 89 ? 4.479 -7.485 -14.303 1.00 91.62 89 ASP A N 1
ATOM 690 C CA . ASP A 1 89 ? 4.186 -8.625 -13.427 1.00 91.62 89 ASP A CA 1
ATOM 691 C C . ASP A 1 89 ? 5.092 -8.673 -12.192 1.00 91.62 89 ASP A C 1
ATOM 693 O O . ASP A 1 89 ? 4.651 -9.074 -11.111 1.00 91.62 89 ASP A O 1
ATOM 697 N N . GLU A 1 90 ? 6.330 -8.190 -12.308 1.00 90.50 90 GLU A N 1
ATOM 698 C CA . GLU A 1 90 ? 7.226 -8.038 -11.164 1.00 90.50 90 GLU A CA 1
ATOM 699 C C . GLU A 1 90 ? 6.694 -6.980 -10.186 1.00 90.50 90 GLU A C 1
ATOM 701 O O . GLU A 1 90 ? 6.605 -7.226 -8.978 1.00 90.50 90 GLU A O 1
ATOM 706 N N . ASP A 1 91 ? 6.246 -5.838 -10.713 1.00 92.88 91 ASP A N 1
ATOM 707 C CA . ASP A 1 91 ? 5.618 -4.775 -9.929 1.00 92.88 91 ASP A CA 1
ATOM 708 C C . ASP A 1 91 ? 4.374 -5.302 -9.203 1.00 92.88 91 ASP A C 1
ATOM 710 O O . ASP A 1 91 ? 4.188 -5.058 -8.011 1.00 92.88 91 ASP A O 1
ATOM 714 N N . ARG A 1 92 ? 3.549 -6.099 -9.893 1.00 95.44 92 ARG A N 1
ATOM 715 C CA . ARG A 1 92 ? 2.374 -6.761 -9.313 1.00 95.44 92 ARG A CA 1
ATOM 716 C C . ARG A 1 92 ? 2.764 -7.706 -8.177 1.00 95.44 92 ARG A C 1
ATOM 718 O O . ARG A 1 92 ? 2.135 -7.684 -7.116 1.00 95.44 92 ARG A O 1
ATOM 725 N N . ALA A 1 93 ? 3.807 -8.514 -8.361 1.00 94.00 93 ALA A N 1
ATOM 726 C CA . ALA A 1 93 ? 4.323 -9.396 -7.319 1.00 94.00 93 ALA A CA 1
ATOM 727 C C . ALA A 1 93 ? 4.872 -8.601 -6.121 1.00 94.00 93 ALA A C 1
ATOM 729 O O . ALA A 1 93 ? 4.643 -8.973 -4.966 1.00 94.00 93 ALA A O 1
ATOM 730 N N . HIS A 1 94 ? 5.558 -7.481 -6.364 1.00 93.00 94 HIS A N 1
ATOM 731 C CA . HIS A 1 94 ? 5.981 -6.549 -5.322 1.00 93.00 94 HIS A CA 1
ATOM 732 C C . HIS A 1 94 ? 4.777 -5.978 -4.555 1.00 93.00 94 HIS A C 1
ATOM 734 O O . HIS A 1 94 ? 4.724 -6.111 -3.330 1.00 93.00 94 HIS A O 1
ATOM 740 N N . THR A 1 95 ? 3.779 -5.423 -5.247 1.00 95.88 95 THR A N 1
ATOM 741 C CA . THR A 1 95 ? 2.556 -4.867 -4.647 1.00 95.88 95 THR A CA 1
ATOM 742 C C . THR A 1 95 ? 1.821 -5.890 -3.788 1.00 95.88 95 THR A C 1
ATOM 744 O O . THR A 1 95 ? 1.433 -5.582 -2.659 1.00 95.88 95 THR A O 1
ATOM 747 N N . ASN A 1 96 ? 1.673 -7.122 -4.279 1.00 97.00 96 ASN A N 1
ATOM 748 C CA . ASN A 1 96 ? 1.027 -8.200 -3.535 1.00 97.00 96 ASN A CA 1
ATOM 749 C C . ASN A 1 96 ? 1.791 -8.533 -2.247 1.00 97.00 96 ASN A C 1
ATOM 751 O O . ASN A 1 96 ? 1.186 -8.605 -1.175 1.00 97.00 96 ASN A O 1
ATOM 755 N N . ARG A 1 97 ? 3.125 -8.664 -2.319 1.00 96.00 97 ARG A N 1
ATOM 756 C CA . ARG A 1 97 ? 3.972 -8.903 -1.136 1.00 96.00 97 ARG A CA 1
ATOM 757 C C . ARG A 1 97 ? 3.840 -7.783 -0.108 1.00 96.00 97 ARG A C 1
ATOM 759 O O . ARG A 1 97 ? 3.686 -8.066 1.079 1.00 96.00 97 ARG A O 1
ATOM 766 N N . VAL A 1 98 ? 3.885 -6.531 -0.561 1.00 94.88 98 VAL A N 1
ATOM 767 C CA . VAL A 1 98 ? 3.712 -5.345 0.287 1.00 94.88 98 VAL A CA 1
ATOM 768 C C . VAL A 1 98 ? 2.345 -5.373 0.968 1.00 94.88 98 VAL A C 1
ATOM 770 O O . VAL A 1 98 ? 2.268 -5.221 2.185 1.00 94.88 98 VAL A O 1
ATOM 773 N N . GLY A 1 99 ? 1.273 -5.614 0.210 1.00 96.31 99 GLY A N 1
ATOM 774 C CA . GLY A 1 99 ? -0.090 -5.597 0.730 1.00 96.31 99 GLY A CA 1
ATOM 775 C C . GLY A 1 99 ? -0.355 -6.673 1.778 1.00 96.31 99 GLY A C 1
ATOM 776 O O . GLY A 1 99 ? -0.819 -6.349 2.868 1.00 96.31 99 GLY A O 1
ATOM 777 N N . VAL A 1 100 ? 0.014 -7.929 1.506 1.00 96.25 100 VAL A N 1
ATOM 778 C CA . VAL A 1 100 ? -0.183 -9.049 2.450 1.00 96.25 100 VAL A CA 1
ATOM 779 C C . VAL A 1 100 ? 0.551 -8.814 3.775 1.00 96.25 100 VAL A C 1
ATOM 781 O O . VAL A 1 100 ? 0.076 -9.217 4.835 1.00 96.25 100 VAL A O 1
ATOM 784 N N . ARG A 1 101 ? 1.694 -8.121 3.740 1.00 95.38 101 ARG A N 1
ATOM 785 C CA . ARG A 1 101 ? 2.503 -7.833 4.931 1.00 95.38 101 ARG A CA 1
ATOM 786 C C . ARG A 1 101 ? 2.083 -6.561 5.670 1.00 95.38 101 ARG A C 1
ATOM 788 O O . ARG A 1 101 ? 2.621 -6.306 6.749 1.00 95.38 101 ARG A O 1
ATOM 795 N N . MET A 1 102 ? 1.127 -5.776 5.156 1.00 94.88 102 MET A N 1
ATOM 796 C CA . MET A 1 102 ? 0.682 -4.535 5.812 1.00 94.88 102 MET A CA 1
ATOM 797 C C . MET A 1 102 ? 0.246 -4.764 7.262 1.00 94.88 102 MET A C 1
ATOM 799 O O . MET A 1 102 ? 0.862 -4.149 8.133 1.00 94.88 102 MET A O 1
ATOM 803 N N . PRO A 1 103 ? -0.692 -5.680 7.577 1.00 94.69 103 PRO A N 1
ATOM 804 C CA . PRO A 1 103 ? -1.102 -5.920 8.964 1.00 94.69 103 PRO A CA 1
ATOM 805 C C . PRO A 1 103 ? 0.021 -6.495 9.839 1.00 94.69 103 PRO A C 1
ATOM 807 O O . PRO A 1 103 ? -0.013 -6.359 11.054 1.00 94.69 103 PRO A O 1
ATOM 810 N N . GLN A 1 104 ? 1.043 -7.102 9.226 1.00 92.31 104 GLN A N 1
ATOM 811 C CA . GLN A 1 104 ? 2.163 -7.763 9.906 1.00 92.31 104 GLN A CA 1
ATOM 812 C C . GLN A 1 104 ? 3.327 -6.814 10.236 1.00 92.31 104 GLN A C 1
ATOM 814 O O . GLN A 1 104 ? 4.363 -7.260 10.728 1.00 92.31 104 GLN A O 1
ATOM 819 N N . GLY A 1 105 ? 3.187 -5.515 9.958 1.00 91.00 105 GLY A N 1
ATOM 820 C CA . GLY A 1 105 ? 4.191 -4.501 10.290 1.00 91.00 105 GLY A CA 1
ATOM 821 C C . GLY A 1 105 ? 4.880 -3.844 9.097 1.00 91.00 105 GLY A C 1
ATOM 822 O O . GLY A 1 105 ? 5.676 -2.933 9.306 1.00 91.00 105 GLY A O 1
ATOM 823 N N . GLU A 1 106 ? 4.565 -4.209 7.848 1.00 92.31 106 GLU A N 1
ATOM 824 C CA . GLU A 1 106 ? 5.154 -3.550 6.664 1.00 92.31 106 GLU A CA 1
ATOM 825 C C . GLU A 1 106 ? 4.884 -2.029 6.647 1.00 92.31 106 GLU A C 1
ATOM 827 O O . GLU A 1 106 ? 5.697 -1.225 6.170 1.00 92.31 106 GLU A O 1
ATOM 832 N N . TRP A 1 107 ? 3.772 -1.612 7.260 1.00 91.62 107 TRP A N 1
ATOM 833 C CA . TRP A 1 107 ? 3.406 -0.212 7.473 1.00 91.62 107 TRP A CA 1
ATOM 834 C C . TRP A 1 107 ? 4.477 0.588 8.237 1.00 91.62 107 TRP A C 1
ATOM 836 O O . TRP A 1 107 ? 4.648 1.777 7.959 1.00 91.62 107 TRP A O 1
ATOM 846 N N . ALA A 1 108 ? 5.209 -0.056 9.152 1.00 89.62 108 ALA A N 1
ATOM 847 C CA . ALA A 1 108 ? 6.183 0.569 10.046 1.00 89.62 108 ALA A CA 1
ATOM 848 C C . ALA A 1 108 ? 7.600 0.635 9.460 1.00 89.62 108 ALA A C 1
ATOM 850 O O . ALA A 1 108 ? 8.457 1.285 10.044 1.00 89.62 108 ALA A O 1
ATOM 851 N N . ARG A 1 109 ? 7.865 0.033 8.289 1.00 85.81 109 ARG A N 1
ATOM 852 C CA . ARG A 1 109 ? 9.197 0.115 7.653 1.00 85.81 109 ARG A CA 1
ATOM 853 C C . ARG A 1 109 ? 9.624 1.536 7.285 1.00 85.81 109 ARG A C 1
ATOM 855 O O . ARG A 1 109 ? 10.813 1.803 7.161 1.00 85.81 109 ARG A O 1
ATOM 862 N N . MET A 1 110 ? 8.656 2.419 7.052 1.00 84.38 110 MET A N 1
ATOM 863 C CA . MET A 1 110 ? 8.870 3.816 6.667 1.00 84.38 110 MET A CA 1
ATOM 864 C C . MET A 1 110 ? 7.815 4.692 7.360 1.00 84.38 110 MET A C 1
ATOM 866 O O . MET A 1 110 ? 6.853 5.118 6.713 1.00 84.38 110 MET A O 1
ATOM 870 N N . PRO A 1 111 ? 7.928 4.910 8.679 1.00 81.56 111 PRO A N 1
ATOM 871 C CA . PRO A 1 111 ? 6.874 5.555 9.460 1.00 81.56 111 PRO A CA 1
ATOM 872 C C . PRO A 1 111 ? 6.689 7.037 9.084 1.00 81.56 111 PRO A C 1
ATOM 874 O O . PRO A 1 111 ? 5.558 7.507 8.998 1.00 81.56 111 PRO A O 1
ATOM 877 N N . ASP A 1 112 ? 7.767 7.740 8.729 1.00 82.06 112 ASP A N 1
ATOM 878 C CA . ASP A 1 112 ? 7.754 9.189 8.446 1.00 82.06 112 ASP A CA 1
ATOM 879 C C . ASP A 1 112 ? 7.180 9.568 7.069 1.00 82.06 112 ASP A C 1
ATOM 881 O O . ASP A 1 112 ? 7.036 10.743 6.724 1.00 82.06 112 ASP A O 1
ATOM 885 N N . MET A 1 113 ? 6.870 8.568 6.245 1.00 84.06 113 MET A N 1
ATOM 886 C CA . MET A 1 113 ? 6.428 8.758 4.860 1.00 84.06 113 MET A CA 1
ATOM 887 C C . MET A 1 113 ? 4.901 8.673 4.712 1.00 84.06 113 MET A C 1
ATOM 889 O O . MET A 1 113 ? 4.375 8.772 3.601 1.00 84.06 113 MET A O 1
ATOM 893 N N . TRP A 1 114 ? 4.174 8.499 5.817 1.00 90.31 114 TRP A N 1
ATOM 894 C CA . TRP A 1 114 ? 2.717 8.515 5.821 1.00 90.31 114 TRP A CA 1
ATOM 895 C C . TRP A 1 114 ? 2.186 9.945 5.781 1.00 90.31 114 TRP A C 1
ATOM 897 O O . TRP A 1 114 ? 2.326 10.725 6.714 1.00 90.31 114 TRP A O 1
ATOM 907 N N . CYS A 1 115 ? 1.487 10.276 4.704 1.00 92.12 115 CYS A N 1
ATOM 908 C CA . CYS A 1 115 ? 0.837 11.566 4.543 1.00 92.12 115 CYS A CA 1
ATOM 909 C C . CYS A 1 115 ? -0.637 11.479 4.938 1.00 92.12 115 CYS A C 1
ATOM 911 O O . CYS A 1 115 ? -1.412 10.769 4.292 1.00 92.12 115 CYS A O 1
ATOM 913 N N . ARG A 1 116 ? -1.063 12.262 5.931 1.00 94.06 116 ARG A N 1
ATOM 914 C CA . ARG A 1 116 ? -2.489 12.437 6.232 1.00 94.06 116 ARG A CA 1
ATOM 915 C C . ARG A 1 116 ? -3.189 13.204 5.106 1.00 94.06 116 ARG A C 1
ATOM 917 O O . ARG A 1 116 ? -2.664 14.187 4.572 1.00 94.06 116 ARG A O 1
ATOM 924 N N . ARG A 1 117 ? -4.384 12.751 4.738 1.00 93.94 117 ARG A N 1
ATOM 925 C CA . ARG A 1 117 ? -5.242 13.328 3.699 1.00 93.94 117 ARG A CA 1
ATOM 926 C C . ARG A 1 117 ? -6.712 13.240 4.105 1.00 93.94 117 ARG A C 1
ATOM 928 O O . ARG A 1 117 ? -7.086 12.515 5.028 1.00 93.94 117 ARG A O 1
ATOM 935 N N . ARG A 1 118 ? -7.544 13.997 3.393 1.00 93.69 118 ARG A N 1
ATOM 936 C CA . ARG A 1 118 ? -9.002 13.973 3.507 1.00 93.69 118 ARG A CA 1
ATOM 937 C C . ARG A 1 118 ? -9.595 13.764 2.116 1.00 93.69 118 ARG A C 1
ATOM 939 O O . ARG A 1 118 ? -9.156 14.405 1.165 1.00 93.69 118 ARG A O 1
ATOM 946 N N . ALA A 1 119 ? -10.521 12.824 1.986 1.00 89.75 119 ALA A N 1
ATOM 947 C CA . ALA A 1 119 ? -11.267 12.589 0.755 1.00 89.75 119 ALA A CA 1
ATOM 948 C C . ALA A 1 119 ? -12.380 13.639 0.591 1.00 89.75 119 ALA A C 1
ATOM 950 O O . ALA A 1 119 ? -12.745 14.311 1.556 1.00 89.75 119 ALA A O 1
ATOM 951 N N . GLY A 1 120 ? -12.938 13.766 -0.618 1.00 88.06 120 GLY A N 1
ATOM 952 C CA . GLY A 1 120 ? -13.999 14.743 -0.911 1.00 88.06 120 GLY A CA 1
ATOM 953 C C . GLY A 1 120 ? -15.257 14.572 -0.049 1.00 88.06 120 GLY A C 1
ATOM 954 O O . GLY A 1 120 ? -15.919 15.548 0.272 1.00 88.06 120 GLY A O 1
ATOM 955 N N . ASN A 1 121 ? -15.529 13.351 0.416 1.00 90.62 121 ASN A N 1
ATOM 956 C CA . ASN A 1 121 ? -16.619 13.024 1.342 1.00 90.62 121 ASN A CA 1
ATOM 957 C C . ASN A 1 121 ? -16.269 13.246 2.833 1.00 90.62 121 ASN A C 1
ATOM 959 O O . ASN A 1 121 ? -16.993 12.786 3.709 1.00 90.62 121 ASN A O 1
ATOM 963 N N . GLY A 1 122 ? -15.134 13.879 3.145 1.00 91.31 122 GLY A N 1
ATOM 964 C CA . GLY A 1 122 ? -14.694 14.150 4.517 1.00 91.31 122 GLY A CA 1
ATOM 965 C C . GLY A 1 122 ? -13.931 13.012 5.207 1.00 91.31 122 GLY A C 1
ATOM 966 O O . GLY A 1 122 ? -13.349 13.245 6.270 1.00 91.31 122 GLY A O 1
ATOM 967 N N . GLN A 1 123 ? -13.850 11.815 4.613 1.00 94.19 123 GLN A N 1
ATOM 968 C CA . GLN A 1 123 ? -13.131 10.680 5.202 1.00 94.19 123 GLN A CA 1
ATOM 969 C C . GLN A 1 123 ? -11.629 10.970 5.328 1.00 94.19 123 GLN A C 1
ATOM 971 O O . GLN A 1 123 ? -10.970 11.371 4.365 1.00 94.19 123 GLN A O 1
ATOM 976 N N . VAL A 1 124 ? -11.065 10.739 6.515 1.00 95.56 124 VAL A N 1
ATOM 977 C CA . VAL A 1 124 ? -9.619 10.844 6.755 1.00 95.56 124 VAL A CA 1
ATOM 978 C C . VAL A 1 124 ? -8.940 9.534 6.377 1.00 95.56 124 VAL A C 1
ATOM 980 O O . VAL A 1 124 ? -9.368 8.458 6.789 1.00 95.56 124 VAL A O 1
ATOM 983 N N . TYR A 1 125 ? -7.842 9.638 5.636 1.00 95.50 125 TYR A N 1
ATOM 984 C CA . TYR A 1 125 ? -6.974 8.512 5.320 1.00 95.50 125 TYR A CA 1
ATOM 985 C C . TYR A 1 125 ? -5.511 8.942 5.360 1.00 95.50 125 TYR A C 1
ATOM 987 O O . TYR A 1 125 ? -5.180 10.126 5.283 1.00 95.50 125 TYR A O 1
ATOM 995 N N . PHE A 1 126 ? -4.626 7.966 5.480 1.00 96.31 126 PHE A N 1
ATOM 996 C CA . PHE A 1 126 ? -3.184 8.158 5.414 1.00 96.31 126 PHE A CA 1
ATOM 997 C C . PHE A 1 126 ? -2.683 7.467 4.164 1.00 96.31 126 PHE A C 1
ATOM 999 O O . PHE A 1 126 ? -3.170 6.390 3.841 1.00 96.31 126 PHE A O 1
ATOM 1006 N N . GLN A 1 127 ? -1.749 8.075 3.446 1.00 95.00 127 GLN A N 1
ATOM 1007 C CA . GLN A 1 127 ? -1.245 7.524 2.194 1.00 95.00 127 GLN A CA 1
ATOM 1008 C C . GLN A 1 127 ? 0.272 7.461 2.158 1.00 95.00 127 GLN A C 1
ATOM 1010 O O . GLN A 1 127 ? 0.944 8.301 2.754 1.00 95.00 127 GLN A O 1
ATOM 1015 N N . GLN A 1 128 ? 0.786 6.502 1.400 1.00 93.94 128 GLN A N 1
ATOM 1016 C CA . GLN A 1 128 ? 2.209 6.302 1.191 1.00 93.94 128 GLN A CA 1
ATOM 1017 C C . GLN A 1 128 ? 2.454 5.599 -0.146 1.00 93.94 128 GLN A C 1
ATOM 1019 O O . GLN A 1 128 ? 1.719 4.677 -0.499 1.00 93.94 128 GLN A O 1
ATOM 1024 N N . TYR A 1 129 ? 3.500 6.001 -0.866 1.00 91.62 129 TYR A N 1
ATOM 1025 C CA . TYR A 1 129 ? 3.985 5.277 -2.042 1.00 91.62 129 TYR A CA 1
ATOM 1026 C C . TYR A 1 129 ? 5.053 4.266 -1.629 1.00 91.62 129 TYR A C 1
ATOM 1028 O O . TYR A 1 129 ? 5.865 4.534 -0.740 1.00 91.62 129 TYR A O 1
ATOM 1036 N N . ARG A 1 130 ? 5.023 3.086 -2.246 1.00 90.50 130 ARG A N 1
ATOM 1037 C CA . ARG A 1 130 ? 5.979 2.004 -2.020 1.00 90.50 130 ARG A CA 1
ATOM 1038 C C . ARG A 1 130 ? 6.642 1.658 -3.341 1.00 90.50 130 ARG A C 1
ATOM 1040 O O . ARG A 1 130 ? 5.967 1.494 -4.358 1.00 90.50 130 ARG A O 1
ATOM 1047 N N . GLY A 1 131 ? 7.961 1.586 -3.280 1.00 89.12 131 GLY A N 1
ATOM 1048 C CA . GLY A 1 131 ? 8.799 1.304 -4.420 1.00 89.12 131 GLY A CA 1
ATOM 1049 C C . GLY A 1 131 ? 9.989 0.442 -4.055 1.00 89.12 131 GLY A C 1
ATOM 1050 O O . GLY A 1 131 ? 10.235 0.159 -2.878 1.00 89.12 131 GLY A O 1
ATOM 1051 N N . TYR A 1 132 ? 10.706 0.020 -5.082 1.00 86.44 132 TYR A N 1
ATOM 1052 C CA . TYR A 1 132 ? 11.912 -0.779 -4.973 1.00 86.44 132 TYR A CA 1
ATOM 1053 C C . TYR A 1 132 ? 12.935 -0.322 -6.009 1.00 86.44 132 TYR A C 1
ATOM 1055 O O . TYR A 1 132 ? 12.585 0.290 -7.019 1.00 86.44 132 TYR A O 1
ATOM 1063 N N . VAL A 1 133 ? 14.204 -0.583 -5.707 1.00 84.75 133 VAL A N 1
ATOM 1064 C CA . VAL A 1 133 ? 15.293 -0.421 -6.667 1.00 84.75 133 VAL A CA 1
ATOM 1065 C C . VAL A 1 133 ? 15.280 -1.639 -7.575 1.00 84.75 133 VAL A C 1
ATOM 1067 O O . VAL A 1 133 ? 15.150 -2.759 -7.082 1.00 84.75 133 VAL A O 1
ATOM 1070 N N . THR A 1 134 ? 15.394 -1.407 -8.873 1.00 73.69 134 THR A N 1
ATOM 1071 C CA . THR A 1 134 ? 15.594 -2.462 -9.861 1.00 73.69 134 THR A CA 1
ATOM 1072 C C . THR A 1 134 ? 17.037 -2.406 -10.346 1.00 73.69 134 THR A C 1
ATOM 1074 O O . THR A 1 134 ? 17.572 -1.317 -10.556 1.00 73.69 134 THR A O 1
ATOM 1077 N N . ASP A 1 135 ? 17.646 -3.574 -10.540 1.00 63.34 135 ASP A N 1
ATOM 1078 C CA . ASP A 1 135 ? 18.996 -3.712 -11.109 1.00 63.34 135 ASP A CA 1
ATOM 1079 C C . ASP A 1 135 ? 18.979 -3.624 -12.650 1.00 63.34 135 ASP A C 1
ATOM 1081 O O . ASP A 1 135 ? 19.979 -3.893 -13.312 1.00 63.34 135 ASP A O 1
ATOM 1085 N N . ASP A 1 136 ? 17.831 -3.262 -13.231 1.00 56.00 136 ASP A N 1
ATOM 1086 C CA . ASP A 1 136 ? 17.678 -3.106 -14.674 1.00 56.00 136 ASP A CA 1
ATOM 1087 C C . ASP A 1 136 ? 18.442 -1.868 -15.144 1.00 56.00 136 ASP A C 1
ATOM 1089 O O . ASP A 1 136 ? 18.272 -0.778 -14.589 1.00 56.00 136 ASP A O 1
ATOM 1093 N N . ASP A 1 137 ? 19.246 -2.038 -16.196 1.00 51.84 137 ASP A N 1
ATOM 1094 C CA . ASP A 1 137 ? 20.012 -0.964 -16.820 1.00 51.84 137 ASP A CA 1
ATOM 1095 C C . ASP A 1 137 ? 19.071 0.212 -17.181 1.00 51.84 137 ASP A C 1
ATOM 1097 O O . ASP A 1 137 ? 18.137 0.036 -17.982 1.00 51.84 137 ASP A O 1
ATOM 1101 N N . PRO A 1 138 ? 19.289 1.411 -16.602 1.00 52.53 138 PRO A N 1
ATOM 1102 C CA . PRO A 1 138 ? 18.440 2.580 -16.818 1.00 52.53 138 PRO A CA 1
ATOM 1103 C C . PRO A 1 138 ? 18.222 2.915 -18.298 1.00 52.53 138 PRO A C 1
ATOM 1105 O O . PRO A 1 138 ? 17.162 3.423 -18.667 1.00 52.53 138 PRO A O 1
ATOM 1108 N N . LEU A 1 139 ? 19.204 2.613 -19.155 1.00 52.69 139 LEU A N 1
ATOM 1109 C CA . LEU A 1 139 ? 19.163 2.902 -20.589 1.00 52.69 139 LEU A CA 1
ATOM 1110 C C . LEU A 1 139 ? 18.315 1.889 -21.378 1.00 52.69 139 LEU A C 1
ATOM 1112 O O . LEU A 1 139 ? 17.667 2.256 -22.363 1.00 52.69 139 LEU A O 1
ATOM 1116 N N . LEU A 1 140 ? 18.256 0.627 -20.943 1.00 50.19 140 LEU A N 1
ATOM 1117 C CA . LEU A 1 140 ? 17.495 -0.432 -21.624 1.00 50.19 140 LEU A CA 1
ATOM 1118 C C . LEU A 1 140 ? 15.982 -0.289 -21.413 1.00 50.19 140 LEU A C 1
ATOM 1120 O O . LEU A 1 140 ? 15.194 -0.560 -22.321 1.00 50.19 140 LEU A O 1
ATOM 1124 N N . ARG A 1 141 ? 15.547 0.200 -20.248 1.00 52.72 141 ARG A N 1
ATOM 1125 C CA . ARG A 1 141 ? 14.121 0.474 -20.007 1.00 52.72 141 ARG A CA 1
ATOM 1126 C C . ARG A 1 141 ? 13.647 1.787 -20.621 1.00 52.72 141 ARG A C 1
ATOM 1128 O O . ARG A 1 141 ? 12.574 1.788 -21.217 1.00 52.72 141 ARG A O 1
ATOM 1135 N N . LEU A 1 142 ? 14.446 2.859 -20.565 1.00 53.41 142 LEU A N 1
ATOM 1136 C CA . LEU A 1 142 ? 14.101 4.126 -21.225 1.00 53.41 142 LEU A CA 1
ATOM 1137 C C . LEU A 1 142 ? 13.975 3.950 -22.748 1.00 53.41 142 LEU A C 1
ATOM 1139 O O . LEU A 1 142 ? 13.033 4.460 -23.347 1.00 53.41 142 LEU A O 1
ATOM 1143 N N . SER A 1 143 ? 14.868 3.170 -23.370 1.00 52.53 143 SER A N 1
ATOM 1144 C CA . SER A 1 143 ? 14.758 2.838 -24.798 1.00 52.53 143 SER A CA 1
ATOM 1145 C C . SER A 1 143 ? 13.504 2.016 -25.108 1.00 52.53 143 SER A C 1
ATOM 1147 O O . SER A 1 143 ? 12.817 2.318 -26.080 1.00 52.53 143 SER A O 1
ATOM 1149 N N . THR A 1 144 ? 13.140 1.050 -24.258 1.00 54.31 144 THR A N 1
ATOM 1150 C CA . THR A 1 144 ? 11.917 0.245 -24.433 1.00 54.31 144 THR A CA 1
ATOM 1151 C C . THR A 1 144 ? 10.640 1.079 -24.266 1.00 54.31 144 THR A C 1
ATOM 1153 O O . THR A 1 144 ? 9.704 0.933 -25.050 1.00 54.31 144 THR A O 1
ATOM 1156 N N . GLU A 1 145 ? 10.588 1.982 -23.285 1.00 51.38 145 GLU A N 1
ATOM 1157 C CA . GLU A 1 145 ? 9.429 2.857 -23.060 1.00 51.38 145 GLU A CA 1
ATOM 1158 C C . GLU A 1 145 ? 9.298 3.935 -24.154 1.00 51.38 145 GLU A C 1
ATOM 1160 O O . GLU A 1 145 ? 8.187 4.190 -24.616 1.00 51.38 145 GLU A O 1
ATOM 1165 N N . MET A 1 146 ? 10.407 4.483 -24.670 1.00 54.22 146 MET A N 1
ATOM 1166 C CA . MET A 1 146 ? 10.391 5.385 -25.835 1.00 54.22 146 MET A CA 1
ATOM 1167 C C . MET A 1 146 ? 9.993 4.677 -27.142 1.00 54.22 146 MET A C 1
ATOM 1169 O O . MET A 1 146 ? 9.299 5.267 -27.971 1.00 54.22 146 MET A O 1
ATOM 1173 N N . LEU A 1 147 ? 10.393 3.413 -27.327 1.00 53.00 147 LEU A N 1
ATOM 1174 C CA . LEU A 1 147 ? 9.995 2.583 -28.474 1.00 53.00 147 LEU A CA 1
ATOM 1175 C C . LEU A 1 147 ? 8.489 2.276 -28.478 1.00 53.00 147 LEU A C 1
ATOM 1177 O O . LEU A 1 147 ? 7.883 2.184 -29.544 1.00 53.00 147 LEU A O 1
ATOM 1181 N N . LEU A 1 148 ? 7.870 2.158 -27.300 1.00 52.91 148 LEU A N 1
ATOM 1182 C CA . LEU A 1 148 ? 6.427 1.930 -27.168 1.00 52.91 148 LEU A CA 1
ATOM 1183 C C . LEU A 1 148 ? 5.586 3.179 -27.488 1.00 52.91 148 LEU A C 1
ATOM 1185 O O . LEU A 1 148 ? 4.426 3.036 -27.872 1.00 52.91 148 LEU A O 1
ATOM 1189 N N . GLU A 1 149 ? 6.153 4.387 -27.386 1.00 51.41 149 GLU A N 1
ATOM 1190 C CA . GLU A 1 149 ? 5.476 5.639 -27.763 1.00 51.41 149 GLU A CA 1
ATOM 1191 C C . GLU A 1 149 ? 5.680 6.033 -29.243 1.00 51.41 149 GLU A C 1
ATOM 1193 O O . GLU A 1 149 ? 4.942 6.877 -29.750 1.00 51.41 149 GLU A O 1
ATOM 1198 N N . ASN A 1 150 ? 6.614 5.400 -29.970 1.00 42.66 150 ASN A N 1
ATOM 1199 C CA . ASN A 1 150 ? 6.844 5.620 -31.406 1.00 42.66 150 ASN A CA 1
ATOM 1200 C C . ASN A 1 150 ? 7.216 4.317 -32.151 1.00 42.66 150 ASN A C 1
ATOM 1202 O O . ASN A 1 150 ? 8.397 4.062 -32.399 1.00 42.66 150 ASN A O 1
ATOM 1206 N N . PRO A 1 151 ? 6.237 3.516 -32.611 1.00 44.56 151 PRO A N 1
ATOM 1207 C CA . PRO A 1 151 ? 6.510 2.278 -33.351 1.00 44.56 151 PRO A CA 1
ATOM 1208 C C . PRO A 1 151 ? 7.076 2.488 -34.773 1.00 44.56 151 PRO A C 1
ATOM 1210 O O . PRO A 1 151 ? 7.327 1.512 -35.473 1.00 44.56 151 PRO A O 1
ATOM 1213 N N . LEU A 1 152 ? 7.280 3.734 -35.224 1.00 44.84 152 LEU A N 1
ATOM 1214 C CA . LEU A 1 152 ? 7.727 4.067 -36.587 1.00 44.8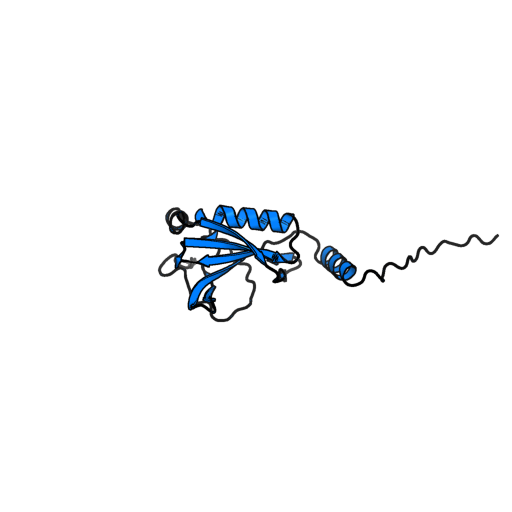4 152 LEU A CA 1
ATOM 1215 C C . LEU A 1 152 ? 9.246 4.272 -36.742 1.00 44.84 152 LEU A C 1
ATOM 1217 O O . LEU A 1 152 ? 9.691 4.635 -37.823 1.00 44.84 152 LEU A O 1
ATOM 1221 N N . LEU A 1 153 ? 10.058 4.030 -35.708 1.00 46.28 153 LEU A N 1
ATOM 1222 C CA . LEU A 1 153 ? 11.526 4.147 -35.801 1.00 46.28 153 LEU A CA 1
ATOM 1223 C C . LEU A 1 153 ? 12.254 2.813 -36.030 1.00 46.28 153 LEU A C 1
ATOM 1225 O O . LEU A 1 153 ? 13.469 2.741 -35.873 1.00 46.28 153 LEU A O 1
ATOM 1229 N N . ILE A 1 154 ? 11.535 1.765 -36.438 1.00 46.62 154 ILE A N 1
ATOM 1230 C CA . ILE A 1 154 ? 12.139 0.524 -36.942 1.00 46.62 154 ILE A CA 1
ATOM 1231 C C . ILE A 1 154 ? 11.923 0.467 -38.458 1.00 46.62 154 ILE A C 1
ATOM 1233 O O . ILE A 1 154 ? 11.300 -0.455 -38.978 1.00 46.62 154 ILE A O 1
ATOM 1237 N N . GLU A 1 155 ? 12.412 1.475 -39.183 1.00 42.31 155 GLU A N 1
ATOM 1238 C CA . GLU A 1 155 ? 12.762 1.242 -40.580 1.00 42.31 155 GLU A CA 1
ATOM 1239 C C . GLU A 1 155 ? 14.148 0.601 -40.611 1.00 42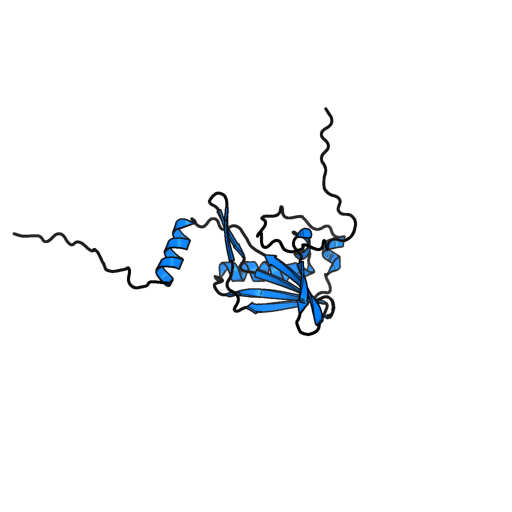.31 155 GLU A C 1
ATOM 1241 O O . GLU A 1 155 ? 15.148 1.124 -40.127 1.00 42.31 155 GLU A O 1
ATOM 1246 N N . SER A 1 156 ? 14.131 -0.623 -41.112 1.00 43.69 156 SER A N 1
ATOM 1247 C CA . SER A 1 156 ? 15.244 -1.522 -41.331 1.00 43.69 156 SER A CA 1
ATOM 1248 C C . SER A 1 156 ? 16.338 -0.884 -42.183 1.00 43.69 156 SER A C 1
ATOM 1250 O O . SER A 1 156 ? 16.222 -0.870 -43.408 1.00 43.69 156 SER A O 1
ATOM 1252 N N . ASP A 1 157 ? 17.448 -0.495 -41.565 1.00 41.03 157 ASP A N 1
ATOM 1253 C CA . ASP A 1 157 ? 18.712 -0.329 -42.283 1.00 41.03 157 ASP A CA 1
ATOM 1254 C C . ASP A 1 157 ? 19.458 -1.674 -42.303 1.00 41.03 157 ASP A C 1
ATOM 1256 O O . ASP A 1 157 ? 20.538 -1.867 -41.748 1.00 41.03 157 ASP A O 1
ATOM 1260 N N . THR A 1 158 ? 18.818 -2.681 -42.910 1.00 42.16 158 THR A N 1
ATOM 1261 C CA . THR A 1 158 ? 19.565 -3.811 -43.470 1.00 42.16 158 THR A CA 1
ATOM 1262 C C . THR A 1 158 ? 20.169 -3.340 -44.778 1.00 42.16 158 THR A C 1
ATOM 1264 O O . THR A 1 158 ? 19.636 -3.609 -45.858 1.00 42.16 158 THR A O 1
ATOM 1267 N N . ASP A 1 159 ? 21.287 -2.636 -44.654 1.00 39.03 159 ASP A N 1
ATOM 1268 C CA . ASP A 1 159 ? 22.178 -2.319 -45.753 1.00 39.03 159 ASP A CA 1
ATOM 1269 C C . ASP A 1 159 ? 22.781 -3.644 -46.254 1.00 39.03 159 ASP A C 1
ATOM 1271 O O . ASP A 1 159 ? 23.754 -4.192 -45.729 1.00 39.03 159 ASP A O 1
ATOM 1275 N N . ARG A 1 160 ? 22.091 -4.268 -47.214 1.00 38.88 160 ARG A N 1
ATOM 1276 C CA . ARG A 1 160 ? 22.603 -5.425 -47.947 1.00 38.88 160 ARG A CA 1
ATOM 1277 C C . ARG A 1 160 ? 23.734 -4.920 -48.843 1.00 38.88 160 ARG A C 1
ATOM 1279 O O . ARG A 1 160 ? 23.445 -4.106 -49.723 1.00 38.88 160 ARG A O 1
ATOM 1286 N N . PRO A 1 161 ? 24.968 -5.447 -48.762 1.00 38.97 161 PRO A N 1
ATOM 1287 C CA . PRO A 1 161 ? 25.928 -5.189 -49.819 1.00 38.97 161 PRO A CA 1
ATOM 1288 C C . PRO A 1 161 ? 25.390 -5.797 -51.121 1.00 38.97 161 PRO A C 1
ATOM 1290 O O . PRO A 1 161 ? 25.222 -7.012 -51.253 1.00 38.97 161 PRO A O 1
ATOM 1293 N N . ARG A 1 162 ? 25.084 -4.928 -52.089 1.00 37.94 162 ARG A N 1
ATOM 1294 C CA . ARG A 1 162 ? 24.874 -5.313 -53.484 1.00 37.94 162 ARG A CA 1
ATOM 1295 C C . ARG A 1 162 ? 26.199 -5.857 -54.015 1.00 37.94 162 ARG A C 1
ATOM 1297 O O . ARG A 1 162 ? 27.116 -5.090 -54.284 1.00 37.94 162 ARG A O 1
ATOM 1304 N N . LEU A 1 163 ? 26.279 -7.175 -54.187 1.00 37.47 163 LEU A N 1
ATOM 1305 C CA . LEU A 1 163 ? 27.215 -7.774 -55.133 1.00 37.47 163 LEU A CA 1
ATOM 1306 C C . LEU A 1 163 ? 26.861 -7.242 -56.527 1.00 37.47 163 LEU A C 1
ATOM 1308 O O . LEU A 1 163 ? 25.801 -7.558 -57.070 1.00 37.47 163 LEU A O 1
ATOM 1312 N N . LEU A 1 164 ? 27.730 -6.394 -57.068 1.00 41.00 164 LEU A N 1
ATOM 1313 C CA . LEU A 1 164 ? 27.772 -6.051 -58.481 1.00 41.00 164 LEU A CA 1
ATOM 1314 C C . LEU A 1 164 ? 28.992 -6.752 -59.084 1.00 41.00 164 LEU A C 1
ATOM 1316 O O . LEU A 1 164 ? 30.114 -6.358 -58.782 1.00 41.00 164 LEU A O 1
ATOM 1320 N N . LEU A 1 165 ? 28.678 -7.735 -59.938 1.00 40.16 165 LEU A N 1
ATOM 1321 C CA . LEU A 1 165 ? 29.495 -8.422 -60.952 1.00 40.16 165 LEU A CA 1
ATOM 1322 C C . LEU A 1 165 ? 30.678 -9.272 -60.464 1.00 40.16 165 LEU A C 1
ATOM 1324 O O . LEU A 1 165 ? 31.713 -8.716 -60.046 1.00 40.16 165 LEU A O 1
#

pLDDT: mean 73.73, std 24.12, range [25.47, 98.44]

Sequence (165 aa):
MTGKTNAPGAGQGSEGETRGRLGNRVVAQFTPTDAERRKYADYSVEFRQSEQRMDLDVREGLVLRFPTKVRRVPSTKTFIVYLLAGASDEDRAHTNRVGVRMPQGEWARMPDMWCRRRAGNGQVYFQQYRGYVTDDDPLLRLSTEMLLENPLLIESDTDRPRLLL

Radius of gyration: 21.66 Å; chains: 1; bounding box: 53×29×84 Å

Foldseek 3Di:
DDDDPPPPDPDDDLAPADPDDPDPDPDQFDDDDPVLQQPLLVAEEAEDEDAAAWDWDADPQWIKTFQWKWKQFPVRSYIYIYGYPPDDVVSVVVSVVLRVCVSRNSCVRCSHQWHWDADPVRGIMTMHTDIDIDPDGPVVVVVVVVCVVPVPPPPDPPVDPDPDD